Protein AF-X5Y548-F1 (afdb_monomer)

pLDDT: mean 88.18, std 12.48, range [36.88, 97.81]

Foldseek 3Di:
DQAAPVRCVVPPDDPVVSVLSNQQLVQVQVQVCVPPVDDDDSNQWDDDPVQQWIARVVVRAIWGWDWDDDVDTHIHTHGDPDPD

Solvent-accessible surface area (backbone atoms only — not comparable to full-atom values): 5067 Å² total; per-residue (Å²): 119,65,68,32,78,66,44,43,70,73,68,50,88,53,70,67,59,55,52,55,51,49,42,41,51,52,23,41,48,66,53,43,30,84,77,66,76,54,93,76,57,52,69,52,44,49,70,39,80,88,80,28,37,37,35,29,72,93,73,75,44,65,26,47,48,47,79,48,80,73,100,55,80,48,41,48,38,43,68,76,76,78,83,124

Nearest PDB structures (foldseek):
  4dxe-assembly1_B  TM=5.632E-01  e=4.139E-01  Staphylococcus aureus subsp. aureus COL
  4dxe-assembly2_E  TM=5.358E-01  e=6.080E-01  Staphylococcus aureus subsp. aureus COL

Mean predicted aligned error: 4.68 Å

Sequence (84 aa):
MIATPREQRMYGLRLLQRRDLFVLKEAVYKAYFPLYMAFLEFQDVEIDIHTRLGYVPRSNCTFLLELHTSDNVIGLAYSLPERM

Radius of gyration: 12.47 Å; Cα contacts (8 Å, |Δi|>4): 123; chains: 1; bounding box: 31×22×42 Å

Structure (mmCIF, N/CA/C/O backbone):
data_AF-X5Y548-F1
#
_entry.id   AF-X5Y548-F1
#
loop_
_atom_site.group_PDB
_atom_site.id
_atom_site.type_symbol
_atom_site.label_atom_id
_atom_site.label_alt_id
_atom_site.label_comp_id
_atom_site.label_asym_id
_atom_site.label_entity_id
_atom_site.label_seq_id
_atom_site.pdbx_PDB_ins_code
_atom_site.Cartn_x
_atom_site.Cartn_y
_atom_site.Cartn_z
_atom_site.occupancy
_atom_site.B_iso_or_equiv
_atom_site.auth_seq_id
_atom_site.auth_comp_id
_atom_site.auth_asym_id
_atom_site.auth_atom_id
_atom_site.pdbx_PDB_model_num
ATOM 1 N N . MET A 1 1 ? 7.246 -6.153 11.946 1.00 73.81 1 MET A N 1
ATOM 2 C CA . MET A 1 1 ? 6.410 -4.995 12.354 1.00 73.81 1 MET A CA 1
ATOM 3 C C . MET A 1 1 ? 5.804 -4.388 11.096 1.00 73.81 1 MET A C 1
ATOM 5 O O . MET A 1 1 ? 6.532 -4.271 10.122 1.00 73.81 1 MET A O 1
ATOM 9 N N . ILE A 1 2 ? 4.501 -4.083 11.074 1.00 84.75 2 ILE A N 1
ATOM 10 C CA . ILE A 1 2 ? 3.799 -3.675 9.836 1.00 84.75 2 ILE A CA 1
ATOM 11 C C . ILE A 1 2 ? 4.086 -2.211 9.483 1.00 84.75 2 ILE A C 1
ATOM 13 O O . ILE A 1 2 ? 4.440 -1.911 8.353 1.00 84.75 2 ILE A O 1
ATOM 17 N N . ALA A 1 3 ? 3.958 -1.305 10.453 1.00 87.00 3 ALA A N 1
ATOM 18 C CA . ALA A 1 3 ? 4.148 0.120 10.210 1.00 87.00 3 ALA A CA 1
ATOM 19 C C . ALA A 1 3 ? 5.638 0.492 10.138 1.00 87.00 3 ALA A C 1
ATOM 21 O O . ALA A 1 3 ? 6.418 0.062 10.998 1.00 87.00 3 ALA A O 1
ATOM 22 N N . THR A 1 4 ? 6.019 1.321 9.167 1.00 87.12 4 THR A N 1
ATOM 23 C CA . THR A 1 4 ? 7.337 1.970 9.109 1.00 87.12 4 THR A CA 1
ATOM 24 C C . THR A 1 4 ? 7.494 2.969 10.260 1.00 87.12 4 THR A C 1
ATOM 26 O O . THR A 1 4 ? 6.493 3.435 10.817 1.00 87.12 4 THR A O 1
ATOM 29 N N . PRO A 1 5 ? 8.722 3.376 10.634 1.00 88.62 5 PRO A N 1
ATOM 30 C CA . PRO A 1 5 ? 8.916 4.428 11.633 1.00 88.62 5 PRO A CA 1
ATOM 31 C C . PRO A 1 5 ? 8.193 5.739 11.281 1.00 88.62 5 PRO A C 1
ATOM 33 O O . PRO A 1 5 ? 7.754 6.461 12.176 1.00 88.62 5 PRO A O 1
ATOM 36 N N . ARG A 1 6 ? 8.046 6.049 9.984 1.00 86.75 6 ARG A N 1
ATOM 37 C CA . ARG A 1 6 ? 7.290 7.212 9.499 1.00 86.75 6 ARG A CA 1
ATOM 38 C C . ARG A 1 6 ? 5.794 7.051 9.770 1.00 86.75 6 ARG A C 1
ATOM 40 O O . ARG A 1 6 ? 5.198 7.930 10.388 1.00 86.75 6 ARG A O 1
ATOM 47 N N . GLU A 1 7 ? 5.214 5.920 9.384 1.00 87.38 7 GLU A N 1
ATOM 48 C CA . GLU A 1 7 ? 3.795 5.609 9.605 1.00 87.38 7 GLU A CA 1
ATOM 49 C C . GLU A 1 7 ? 3.449 5.554 11.099 1.00 87.38 7 GLU A C 1
ATOM 51 O O . GLU A 1 7 ? 2.397 6.037 11.511 1.00 87.38 7 GLU A O 1
ATOM 56 N N . GLN A 1 8 ? 4.351 5.032 11.936 1.00 86.38 8 GLN A N 1
ATOM 57 C CA . GLN A 1 8 ? 4.165 5.007 13.391 1.00 86.38 8 GLN A CA 1
ATOM 58 C C . GLN A 1 8 ? 4.051 6.410 13.986 1.00 86.38 8 GLN A C 1
ATOM 60 O O . GLN A 1 8 ? 3.208 6.631 14.854 1.00 86.38 8 GLN A O 1
ATOM 65 N N . ARG A 1 9 ? 4.873 7.356 13.512 1.00 85.44 9 ARG A N 1
ATOM 66 C CA . ARG A 1 9 ? 4.798 8.761 13.933 1.00 85.44 9 ARG A CA 1
ATOM 67 C C . ARG A 1 9 ? 3.526 9.443 13.434 1.00 85.44 9 ARG A C 1
ATOM 69 O O . ARG A 1 9 ? 2.957 10.237 14.171 1.00 85.44 9 ARG A O 1
ATOM 76 N N . MET A 1 10 ? 3.095 9.142 12.207 1.00 81.88 10 MET A N 1
ATOM 77 C CA . MET A 1 10 ? 1.920 9.774 11.596 1.00 81.88 10 MET A CA 1
ATOM 78 C C . MET A 1 10 ? 0.601 9.283 12.193 1.00 81.88 10 MET A C 1
ATOM 80 O O . MET A 1 10 ? -0.284 10.088 12.465 1.00 81.88 10 MET A O 1
ATOM 84 N N . TYR A 1 11 ? 0.460 7.974 12.396 1.00 78.25 11 TYR A N 1
ATOM 85 C CA . TYR A 1 11 ? -0.828 7.376 12.748 1.00 78.25 11 TYR A CA 1
ATOM 86 C C . TYR A 1 11 ? -0.931 7.011 14.234 1.00 78.25 11 TYR A C 1
ATOM 88 O O . TYR A 1 11 ? -2.013 7.067 14.809 1.00 78.25 11 TYR A O 1
ATOM 96 N N . GLY A 1 12 ? 0.183 6.754 14.921 1.00 67.69 12 GLY A N 1
ATOM 97 C CA . GLY A 1 12 ? 0.165 6.309 16.313 1.00 67.69 12 GLY A CA 1
ATOM 98 C C . GLY A 1 12 ? -0.273 4.844 16.465 1.00 67.69 12 GLY A C 1
ATOM 99 O O . GLY A 1 12 ? -0.504 4.120 15.500 1.00 67.69 12 GLY A O 1
ATOM 100 N N . LEU A 1 13 ? -0.339 4.353 17.707 1.00 62.81 13 LEU A N 1
ATOM 101 C CA . LEU A 1 13 ? -0.504 2.918 18.002 1.00 62.81 13 LEU A CA 1
ATOM 102 C C . LEU A 1 13 ? -1.959 2.411 17.957 1.00 62.81 13 LEU A C 1
ATOM 104 O O . LEU A 1 13 ? -2.199 1.269 18.358 1.00 62.81 13 LEU A O 1
ATOM 108 N N . ARG A 1 14 ? -2.942 3.215 17.522 1.00 64.69 14 ARG A N 1
ATOM 109 C CA . ARG A 1 14 ? -4.355 2.803 17.588 1.00 64.69 14 ARG A CA 1
ATOM 110 C C . ARG A 1 14 ? -4.589 1.565 16.712 1.00 64.69 14 ARG A C 1
ATOM 112 O O . ARG A 1 14 ? -4.198 1.511 15.549 1.00 64.69 14 ARG A O 1
ATOM 119 N N . LEU A 1 15 ? -5.251 0.561 17.288 1.00 58.12 15 LEU A N 1
ATOM 120 C CA . LEU A 1 15 ? -5.432 -0.770 16.691 1.00 58.12 15 LEU A CA 1
ATOM 121 C C . LEU A 1 15 ? -6.162 -0.756 15.337 1.00 58.12 15 LEU A C 1
ATOM 123 O O . LEU A 1 15 ? -5.864 -1.601 14.497 1.00 58.12 15 LEU A O 1
ATOM 127 N N . LEU A 1 16 ? -7.066 0.205 15.105 1.00 56.47 16 LEU A N 1
ATOM 128 C CA . LEU A 1 16 ? -7.788 0.343 13.833 1.00 56.47 16 LEU A CA 1
ATOM 129 C C . LEU A 1 16 ? -6.843 0.697 12.672 1.00 56.47 16 LEU A C 1
ATOM 131 O O . LEU A 1 16 ? -6.856 0.018 11.652 1.00 56.47 16 LEU A O 1
ATOM 135 N N . GLN A 1 17 ? -5.908 1.629 12.874 1.00 66.69 17 GLN A N 1
ATOM 136 C CA . GLN A 1 17 ? -4.962 2.036 11.825 1.00 66.69 17 GLN A CA 1
ATOM 137 C C . GLN A 1 17 ? -3.959 0.933 11.468 1.00 66.69 17 GLN A C 1
ATOM 139 O O . GLN A 1 17 ? -3.457 0.892 10.349 1.00 66.69 17 GLN A O 1
ATOM 144 N N . ARG A 1 18 ? -3.674 -0.002 12.388 1.00 77.38 18 ARG A N 1
ATOM 145 C CA . ARG A 1 18 ? -2.802 -1.148 12.079 1.00 77.38 18 ARG A CA 1
ATOM 146 C C . ARG A 1 18 ? -3.436 -2.106 11.073 1.00 77.38 18 ARG A C 1
ATOM 148 O O . ARG A 1 18 ? -2.704 -2.690 10.280 1.00 77.38 18 ARG A O 1
ATOM 155 N N . ARG A 1 19 ? -4.763 -2.275 11.111 1.00 87.81 19 ARG A N 1
ATOM 156 C CA . ARG A 1 19 ? -5.490 -3.107 10.140 1.00 87.81 19 ARG A CA 1
ATOM 157 C C . ARG A 1 19 ? -5.519 -2.435 8.774 1.00 87.81 19 ARG A C 1
ATOM 159 O O . ARG A 1 19 ? -5.160 -3.082 7.798 1.00 87.81 19 ARG A O 1
ATOM 166 N N . ASP A 1 20 ? -5.835 -1.145 8.729 1.00 90.25 20 ASP A N 1
ATOM 167 C CA . ASP A 1 20 ? -5.854 -0.369 7.484 1.00 90.25 20 ASP A CA 1
ATOM 168 C C . ASP A 1 20 ? -4.478 -0.375 6.802 1.00 90.25 20 ASP A C 1
ATOM 170 O O . ASP A 1 20 ? -4.368 -0.694 5.620 1.00 90.25 20 ASP A O 1
ATOM 174 N N . LEU A 1 21 ? -3.406 -0.127 7.567 1.00 92.06 21 LEU A N 1
ATOM 175 C CA . LEU A 1 21 ? -2.030 -0.182 7.062 1.00 92.06 21 LEU A CA 1
ATOM 176 C C . LEU A 1 21 ? -1.658 -1.564 6.530 1.00 92.06 21 LEU A C 1
ATOM 178 O O . LEU A 1 21 ? -1.029 -1.663 5.481 1.00 92.06 21 LEU A O 1
ATOM 182 N N . PHE A 1 22 ? -2.028 -2.629 7.242 1.00 93.38 22 PHE A N 1
ATOM 183 C CA . PHE A 1 22 ? -1.774 -3.992 6.782 1.00 93.38 22 PHE A CA 1
ATOM 184 C C . PHE A 1 22 ? -2.471 -4.264 5.448 1.00 93.38 22 PHE A C 1
ATOM 186 O O . PHE A 1 22 ? -1.824 -4.683 4.493 1.00 93.38 22 PHE A O 1
ATOM 193 N N . VAL A 1 23 ? -3.772 -3.974 5.368 1.00 95.50 23 VAL A N 1
ATOM 194 C CA . VAL A 1 23 ? -4.578 -4.228 4.170 1.00 95.50 23 VAL A CA 1
ATOM 195 C C . VAL A 1 23 ? -4.050 -3.437 2.971 1.00 95.50 23 VAL A C 1
ATOM 197 O O . VAL A 1 23 ? -3.923 -3.994 1.882 1.00 95.50 23 VAL A O 1
ATOM 200 N N . LEU A 1 24 ? -3.681 -2.168 3.164 1.00 96.25 24 LEU A N 1
ATOM 201 C CA . LEU A 1 24 ? -3.120 -1.341 2.095 1.00 96.25 24 LEU A CA 1
ATOM 202 C C . LEU A 1 24 ? -1.731 -1.816 1.649 1.00 96.25 24 LEU A C 1
ATOM 204 O O . LEU A 1 24 ? -1.465 -1.850 0.450 1.00 96.25 24 LEU A O 1
ATOM 208 N N . LYS A 1 25 ? -0.857 -2.244 2.570 1.00 96.75 25 LYS A N 1
ATOM 209 C CA . LYS A 1 25 ? 0.459 -2.803 2.204 1.00 96.75 25 LYS A CA 1
ATOM 210 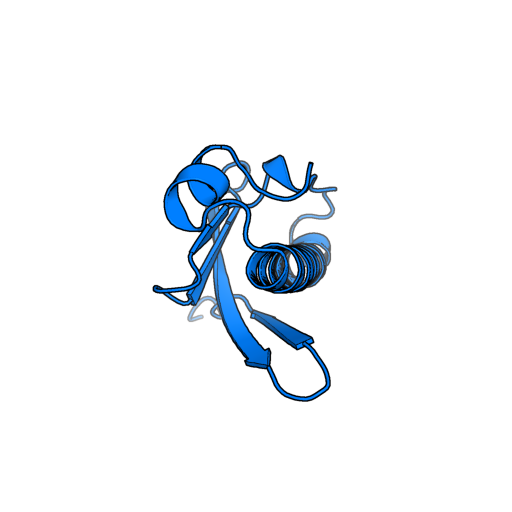C C . LYS A 1 25 ? 0.336 -4.107 1.422 1.00 96.75 25 LYS A C 1
ATOM 212 O O . LYS A 1 25 ? 1.042 -4.287 0.436 1.00 96.75 25 LYS A O 1
ATOM 217 N N . GLU A 1 26 ? -0.584 -4.985 1.815 1.00 97.56 26 GLU A N 1
ATOM 218 C CA . GLU A 1 26 ? -0.885 -6.213 1.071 1.00 97.56 26 GLU A CA 1
ATOM 219 C C . GLU A 1 26 ? -1.432 -5.915 -0.330 1.00 97.56 26 GLU A C 1
ATOM 221 O O . GLU A 1 26 ? -1.052 -6.576 -1.298 1.00 97.56 26 GLU A O 1
ATOM 226 N N . ALA A 1 27 ? -2.300 -4.906 -0.461 1.00 97.75 27 ALA A N 1
ATOM 227 C CA . ALA A 1 27 ? -2.797 -4.467 -1.761 1.00 97.75 27 ALA A CA 1
ATOM 228 C C . ALA A 1 27 ? -1.648 -3.968 -2.655 1.00 97.75 27 ALA A C 1
ATOM 230 O O . ALA A 1 27 ? -1.538 -4.406 -3.801 1.00 97.75 27 ALA A O 1
ATOM 231 N N . VAL A 1 28 ? -0.748 -3.132 -2.117 1.00 97.50 28 VAL A N 1
ATOM 232 C CA . VAL A 1 28 ? 0.447 -2.659 -2.838 1.00 97.50 28 VAL A CA 1
ATOM 233 C C . VAL A 1 28 ? 1.336 -3.825 -3.253 1.00 97.50 28 VAL A C 1
ATOM 235 O O . VAL A 1 28 ? 1.722 -3.896 -4.414 1.00 97.50 28 VAL A O 1
ATOM 238 N N . TYR A 1 29 ? 1.628 -4.770 -2.355 1.00 97.25 29 TYR A N 1
ATOM 239 C CA . TYR A 1 29 ? 2.448 -5.937 -2.684 1.00 97.25 29 TYR A CA 1
ATOM 240 C C . TYR A 1 29 ? 1.855 -6.750 -3.844 1.00 97.25 29 TYR A C 1
ATOM 242 O O . TYR A 1 29 ? 2.570 -7.100 -4.784 1.00 97.25 29 TYR A O 1
ATOM 250 N N . LYS A 1 30 ? 0.541 -6.998 -3.825 1.00 97.25 30 LYS A N 1
ATOM 251 C CA . LYS A 1 30 ? -0.154 -7.750 -4.882 1.00 97.25 30 LYS A CA 1
ATOM 252 C C . LYS A 1 30 ? -0.173 -7.018 -6.224 1.00 97.25 30 LYS A C 1
ATOM 254 O O . LYS A 1 30 ? -0.105 -7.679 -7.254 1.00 97.25 30 LYS A O 1
ATOM 259 N N . ALA A 1 31 ? -0.240 -5.687 -6.222 1.00 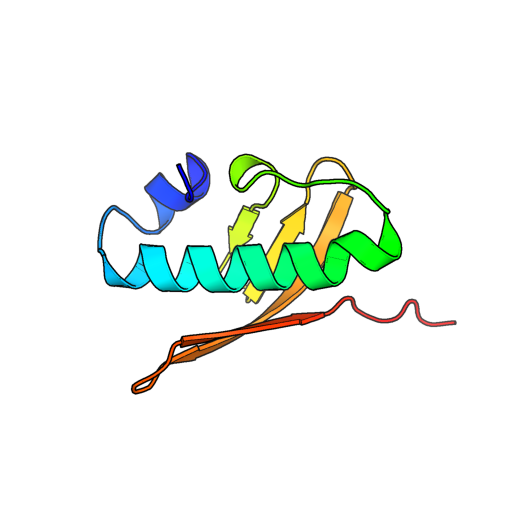96.19 31 ALA A N 1
ATOM 260 C CA . ALA A 1 31 ? -0.121 -4.879 -7.437 1.00 96.19 31 ALA A CA 1
ATOM 261 C C . ALA A 1 31 ? 1.334 -4.790 -7.939 1.00 96.19 31 ALA A C 1
ATOM 263 O O . ALA A 1 31 ? 1.585 -4.767 -9.141 1.00 96.19 31 ALA A O 1
ATOM 264 N N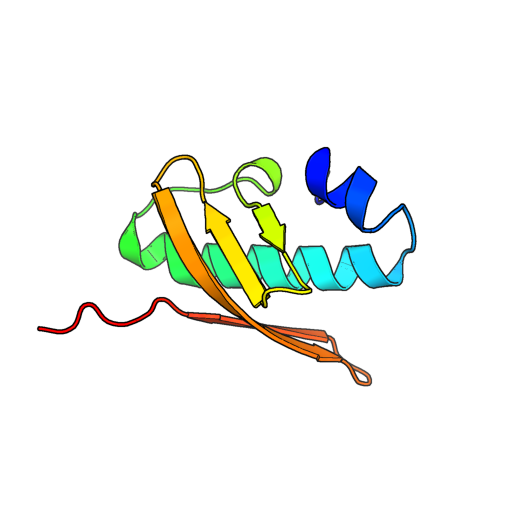 . TYR A 1 32 ? 2.298 -4.771 -7.020 1.00 96.00 32 TYR A N 1
ATOM 265 C CA . TYR A 1 32 ? 3.723 -4.639 -7.302 1.00 96.00 32 TYR A CA 1
ATOM 266 C C . TYR A 1 32 ? 4.351 -5.927 -7.845 1.00 96.00 32 TYR A C 1
ATOM 268 O O . TYR A 1 32 ? 5.109 -5.888 -8.815 1.00 96.00 32 TYR A O 1
ATOM 276 N N . PHE A 1 33 ? 4.067 -7.075 -7.225 1.00 95.88 33 PHE A N 1
ATOM 277 C CA . PHE A 1 33 ? 4.760 -8.329 -7.523 1.00 95.88 33 PHE A CA 1
ATOM 278 C C . PHE A 1 33 ? 4.686 -8.741 -9.005 1.00 95.88 33 PHE A C 1
ATOM 280 O O . PHE A 1 33 ? 5.729 -9.096 -9.552 1.00 95.88 33 PHE A O 1
ATOM 287 N N . PRO A 1 34 ? 3.537 -8.637 -9.703 1.00 94.44 34 PRO A N 1
ATOM 288 C CA . PRO A 1 34 ? 3.463 -8.951 -11.130 1.00 94.44 34 PRO A CA 1
ATOM 289 C C . PRO A 1 34 ? 4.336 -8.054 -12.019 1.00 94.44 34 PRO A C 1
ATOM 291 O O . PRO A 1 34 ? 4.738 -8.488 -13.093 1.00 94.44 34 PRO A O 1
ATOM 294 N N . LEU A 1 35 ? 4.630 -6.820 -11.591 1.00 92.69 35 LEU A N 1
ATOM 295 C CA . LEU A 1 35 ? 5.391 -5.840 -12.376 1.00 92.69 35 LEU A CA 1
ATOM 296 C C . LEU A 1 35 ? 6.906 -5.992 -12.199 1.00 92.69 35 LEU A C 1
ATOM 298 O O . LEU A 1 35 ? 7.662 -5.798 -13.145 1.00 92.69 35 LEU A O 1
ATOM 302 N N . TYR A 1 36 ? 7.353 -6.337 -10.989 1.00 93.88 36 TYR A N 1
ATOM 303 C CA . TYR A 1 36 ? 8.777 -6.326 -10.630 1.00 93.88 36 TYR A CA 1
ATOM 304 C C . TYR A 1 36 ? 9.332 -7.700 -10.232 1.00 93.88 36 TYR A C 1
ATOM 306 O O . TYR A 1 36 ? 10.536 -7.828 -10.025 1.00 93.88 36 TYR A O 1
ATOM 314 N N . MET A 1 37 ? 8.471 -8.713 -10.075 1.00 94.06 37 MET A N 1
ATOM 315 C CA . MET A 1 37 ? 8.808 -10.081 -9.646 1.00 94.06 37 MET A CA 1
ATOM 316 C C . MET A 1 37 ? 9.720 -10.141 -8.411 1.00 94.06 37 MET A C 1
ATOM 318 O O . MET A 1 37 ? 10.569 -11.022 -8.279 1.00 94.06 37 MET A O 1
ATOM 322 N N . ALA A 1 38 ? 9.548 -9.192 -7.490 1.00 94.75 38 ALA A N 1
ATOM 323 C CA . ALA A 1 38 ? 10.384 -9.050 -6.310 1.00 94.75 38 ALA A CA 1
ATOM 324 C C . ALA A 1 38 ? 9.535 -9.059 -5.039 1.00 94.75 38 ALA A C 1
ATOM 326 O O . ALA A 1 38 ? 8.470 -8.445 -4.971 1.00 94.75 38 ALA A O 1
ATOM 327 N N . PHE A 1 39 ? 10.024 -9.754 -4.015 1.00 95.31 39 PHE A N 1
ATOM 328 C CA . PHE A 1 39 ? 9.395 -9.756 -2.701 1.00 95.31 39 PHE A CA 1
ATOM 329 C C . PHE A 1 39 ? 9.574 -8.396 -2.011 1.00 95.31 39 PHE A C 1
ATOM 331 O O . PHE A 1 39 ? 10.657 -7.807 -2.100 1.00 95.31 39 PHE A O 1
ATOM 338 N N . LEU A 1 40 ? 8.524 -7.925 -1.331 1.00 95.38 40 LEU A N 1
ATOM 339 C CA . LEU A 1 40 ? 8.542 -6.729 -0.490 1.00 95.38 40 LEU A CA 1
ATOM 340 C C . LEU A 1 40 ? 8.219 -7.116 0.948 1.00 95.38 40 LEU A C 1
ATOM 342 O O . LEU A 1 40 ? 7.226 -7.797 1.204 1.00 95.38 40 LEU A O 1
ATOM 346 N N . GLU A 1 41 ? 9.016 -6.625 1.887 1.00 95.44 41 GLU A N 1
ATOM 347 C CA . GLU A 1 41 ? 8.631 -6.609 3.292 1.00 95.44 41 GLU A CA 1
ATOM 348 C C . GLU A 1 41 ? 7.715 -5.415 3.592 1.00 95.44 41 GLU A C 1
ATOM 350 O O . GLU A 1 41 ? 7.697 -4.415 2.877 1.00 95.44 41 GLU A O 1
ATOM 355 N N . PHE A 1 42 ? 6.988 -5.452 4.714 1.00 94.25 42 PHE A N 1
ATOM 356 C CA . PHE A 1 42 ? 6.143 -4.319 5.122 1.00 94.25 42 PHE A CA 1
ATOM 357 C C . PHE A 1 42 ? 6.911 -3.003 5.299 1.00 94.25 42 PHE A C 1
ATOM 359 O O . PHE A 1 42 ? 6.320 -1.929 5.185 1.00 94.25 42 PHE A O 1
ATOM 366 N N . GLN A 1 43 ? 8.206 -3.085 5.612 1.00 93.75 43 GLN A N 1
ATOM 367 C CA . GLN A 1 43 ? 9.073 -1.920 5.776 1.00 93.75 43 GLN A CA 1
ATOM 368 C C . GLN A 1 43 ? 9.511 -1.315 4.434 1.00 93.75 43 GLN A C 1
ATOM 370 O O . GLN A 1 43 ? 9.918 -0.159 4.409 1.00 93.75 43 GLN A O 1
ATOM 375 N N . ASP A 1 44 ? 9.368 -2.057 3.332 1.00 95.62 44 ASP A N 1
ATOM 376 C CA . ASP A 1 44 ? 9.714 -1.599 1.981 1.00 95.62 44 ASP A CA 1
ATOM 377 C C . ASP A 1 44 ? 8.604 -0.764 1.329 1.00 95.62 44 ASP A C 1
ATOM 379 O O . ASP A 1 44 ? 8.770 -0.273 0.213 1.00 95.62 44 ASP A O 1
ATOM 383 N N . VAL A 1 45 ? 7.456 -0.633 1.993 1.00 95.88 45 VAL A N 1
ATOM 384 C CA . VAL A 1 45 ? 6.291 0.096 1.492 1.00 95.88 45 VAL A CA 1
ATOM 385 C C . VAL A 1 45 ? 5.965 1.217 2.461 1.00 95.88 45 VAL A C 1
ATOM 387 O O . VAL A 1 45 ? 5.813 0.968 3.652 1.00 95.88 45 VAL A O 1
ATOM 390 N N . GLU A 1 46 ? 5.790 2.433 1.965 1.00 95.31 46 GLU A N 1
ATOM 391 C CA . GLU A 1 46 ? 5.253 3.552 2.735 1.00 95.31 46 GLU A CA 1
ATOM 392 C C . GLU A 1 46 ? 3.827 3.859 2.283 1.00 95.31 46 GLU A C 1
ATOM 394 O O . GLU A 1 46 ? 3.569 4.056 1.099 1.00 95.31 46 GLU A O 1
ATOM 399 N N . ILE A 1 47 ? 2.896 3.911 3.228 1.00 94.81 47 ILE A N 1
ATOM 400 C CA . ILE A 1 47 ? 1.495 4.244 2.995 1.00 94.81 47 ILE A CA 1
ATOM 401 C C . ILE A 1 47 ? 1.213 5.633 3.553 1.00 94.81 47 ILE A C 1
ATOM 403 O O . ILE A 1 47 ? 1.385 5.887 4.747 1.00 94.81 47 ILE A O 1
ATOM 407 N N . ASP A 1 48 ? 0.699 6.505 2.693 1.00 92.31 48 ASP A N 1
ATOM 408 C CA . ASP A 1 48 ? 0.056 7.746 3.089 1.00 92.31 48 ASP A CA 1
ATOM 409 C C . ASP A 1 48 ? -1.449 7.656 2.810 1.00 92.31 48 ASP A C 1
ATOM 411 O O . ASP A 1 48 ? -1.930 7.808 1.686 1.00 92.31 48 ASP A O 1
ATOM 415 N N . ILE A 1 49 ? -2.207 7.401 3.874 1.00 89.38 49 ILE A N 1
ATOM 416 C CA . ILE A 1 49 ? -3.668 7.275 3.852 1.00 89.38 49 ILE A CA 1
ATOM 417 C C . ILE A 1 49 ? -4.335 8.604 3.457 1.00 89.38 49 ILE A C 1
ATOM 419 O O . ILE A 1 49 ? -5.398 8.593 2.838 1.00 89.38 49 ILE A O 1
ATOM 423 N N . HIS A 1 50 ? -3.731 9.753 3.789 1.00 88.31 50 HIS A N 1
ATOM 424 C CA . HIS A 1 50 ? -4.333 11.061 3.519 1.00 88.31 50 HIS A CA 1
ATOM 425 C C . HIS A 1 50 ? -4.243 11.423 2.041 1.00 88.31 50 HIS A C 1
ATOM 427 O O . HIS A 1 50 ? -5.226 11.878 1.460 1.00 88.31 50 HIS A O 1
ATOM 433 N N . THR A 1 51 ? -3.077 11.197 1.436 1.00 92.62 51 THR A N 1
ATOM 434 C CA . THR A 1 51 ? -2.870 11.429 -0.000 1.00 92.62 51 THR A CA 1
ATOM 435 C C . THR A 1 51 ? -3.314 10.251 -0.861 1.00 92.62 51 THR A C 1
ATOM 437 O O . THR A 1 51 ? -3.394 10.394 -2.078 1.00 92.62 51 THR A O 1
ATOM 440 N N . ARG A 1 52 ? -3.674 9.120 -0.236 1.00 95.06 52 ARG A N 1
ATOM 441 C CA . ARG A 1 52 ? -4.075 7.869 -0.893 1.00 95.06 52 ARG A CA 1
ATOM 442 C C . ARG A 1 52 ? -2.981 7.315 -1.802 1.00 95.06 52 ARG A C 1
ATOM 444 O O . ARG A 1 52 ? -3.257 6.847 -2.906 1.00 95.06 52 ARG A O 1
ATOM 451 N N . LEU A 1 53 ? -1.741 7.369 -1.327 1.00 96.19 53 LEU A N 1
ATOM 452 C CA . LEU A 1 53 ? -0.572 6.909 -2.067 1.00 96.19 53 LEU A CA 1
ATOM 453 C C . LEU A 1 53 ? 0.161 5.809 -1.305 1.00 96.19 53 LEU A C 1
ATOM 455 O O . LEU A 1 53 ? 0.410 5.917 -0.104 1.00 96.19 53 LEU A O 1
ATOM 459 N N . GLY A 1 54 ? 0.525 4.756 -2.031 1.00 96.50 54 GLY A N 1
ATOM 460 C CA . GLY A 1 54 ? 1.469 3.738 -1.592 1.00 96.50 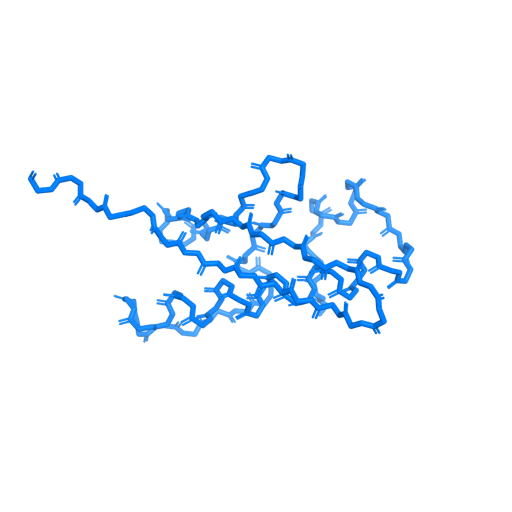54 GLY A CA 1
ATOM 461 C C . GLY A 1 54 ? 2.765 3.895 -2.370 1.00 96.50 54 GLY A C 1
ATOM 462 O O . GLY A 1 54 ? 2.743 3.858 -3.596 1.00 96.50 54 GLY A O 1
ATOM 463 N N . TYR A 1 55 ? 3.883 4.077 -1.681 1.00 96.56 55 TYR A N 1
ATOM 464 C CA . TYR A 1 55 ? 5.191 4.299 -2.286 1.00 96.56 55 TYR A CA 1
ATOM 465 C C . TYR A 1 55 ? 6.144 3.152 -1.956 1.00 96.56 55 TYR A C 1
ATOM 467 O O . TYR A 1 55 ? 6.223 2.717 -0.808 1.00 96.56 55 TYR A O 1
ATOM 475 N N . VAL A 1 56 ? 6.881 2.671 -2.957 1.00 96.31 56 VAL A N 1
ATOM 476 C CA . VAL A 1 56 ? 7.900 1.623 -2.809 1.00 96.31 56 VAL A CA 1
ATOM 477 C C . VAL A 1 56 ? 9.270 2.233 -3.134 1.00 96.31 56 VAL A C 1
ATOM 479 O O . VAL A 1 56 ? 9.643 2.299 -4.311 1.00 96.31 56 VAL A O 1
ATOM 482 N N . PRO A 1 57 ? 10.052 2.680 -2.125 1.00 94.06 57 PRO A N 1
ATOM 483 C CA . PRO A 1 57 ? 11.278 3.448 -2.349 1.00 94.06 57 PRO A CA 1
ATOM 484 C C . PRO A 1 57 ? 12.315 2.726 -3.206 1.00 94.06 57 PRO A C 1
ATOM 486 O O . PRO A 1 57 ? 12.930 3.328 -4.081 1.00 94.06 57 PRO A O 1
ATOM 489 N N . ARG A 1 58 ? 12.476 1.415 -2.995 1.00 92.12 58 ARG A N 1
ATOM 490 C CA . ARG A 1 58 ? 13.470 0.590 -3.701 1.00 92.12 58 ARG A CA 1
ATOM 491 C C . ARG A 1 58 ? 13.281 0.521 -5.217 1.00 92.12 58 ARG A C 1
ATOM 493 O O . ARG A 1 58 ? 14.248 0.258 -5.921 1.00 92.12 58 ARG A O 1
ATOM 500 N N . SER A 1 59 ? 12.063 0.751 -5.701 1.00 91.69 59 SER A N 1
ATOM 501 C CA . SER A 1 59 ? 11.727 0.700 -7.129 1.00 91.69 59 SER A CA 1
ATOM 502 C C . SER A 1 59 ? 11.225 2.043 -7.653 1.00 91.69 59 SER A C 1
ATOM 504 O O . SER A 1 59 ? 10.839 2.133 -8.814 1.00 91.69 59 SER A O 1
ATOM 506 N N . ASN A 1 60 ? 11.230 3.076 -6.800 1.00 92.44 60 ASN A N 1
ATOM 507 C CA . ASN A 1 60 ? 10.736 4.418 -7.089 1.00 92.44 60 ASN A CA 1
ATOM 508 C C . ASN A 1 60 ? 9.358 4.416 -7.779 1.00 92.44 60 ASN A C 1
ATOM 510 O O . ASN A 1 60 ? 9.143 5.120 -8.766 1.00 92.44 60 ASN A O 1
ATOM 514 N N . CYS A 1 61 ? 8.434 3.585 -7.290 1.00 92.81 61 CYS A N 1
ATOM 515 C CA . CYS A 1 61 ? 7.100 3.462 -7.866 1.00 92.81 61 CYS A CA 1
ATOM 516 C C . CYS A 1 61 ? 6.009 3.796 -6.851 1.00 92.81 61 CYS A C 1
ATOM 518 O O . CYS A 1 61 ? 6.157 3.586 -5.643 1.00 92.81 61 CYS A O 1
ATOM 520 N N . THR A 1 62 ? 4.912 4.333 -7.379 1.00 95.94 62 THR A N 1
ATOM 521 C CA . THR A 1 62 ? 3.777 4.825 -6.602 1.00 95.94 62 THR A CA 1
AT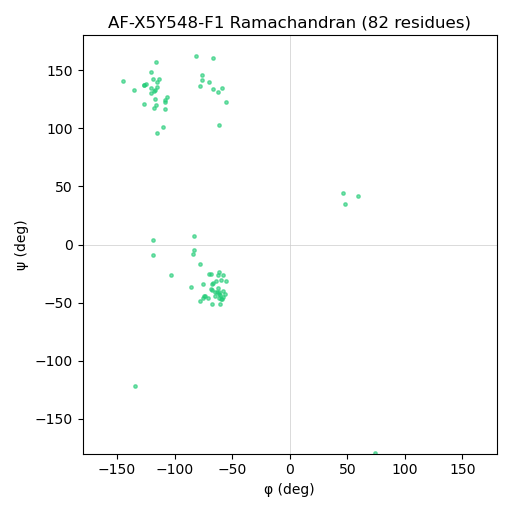OM 522 C C . THR A 1 62 ? 2.495 4.177 -7.103 1.00 95.94 62 THR A C 1
ATOM 524 O O . THR A 1 62 ? 2.257 4.089 -8.307 1.00 95.94 62 THR A O 1
ATOM 527 N N . PHE A 1 63 ? 1.651 3.770 -6.164 1.00 96.88 63 PHE A N 1
ATOM 528 C CA . PHE A 1 63 ? 0.327 3.214 -6.393 1.00 96.88 63 PHE A CA 1
ATOM 529 C C . PHE A 1 63 ? -0.725 4.155 -5.813 1.00 96.88 63 PHE A C 1
ATOM 531 O O . PHE A 1 63 ? -0.545 4.706 -4.724 1.00 96.88 63 PHE A O 1
ATOM 538 N N . LEU A 1 64 ? -1.831 4.315 -6.534 1.00 97.56 64 LEU A N 1
ATOM 539 C CA . LEU A 1 64 ? -3.039 4.937 -6.006 1.00 97.56 64 LEU A CA 1
ATOM 540 C C . LEU A 1 64 ? -3.758 3.941 -5.103 1.00 97.56 64 LEU A C 1
ATOM 542 O O . LEU A 1 64 ? -3.785 2.745 -5.399 1.00 97.56 64 LEU A O 1
ATOM 546 N N . LEU A 1 65 ? -4.322 4.443 -4.007 1.00 97.19 65 LEU A N 1
ATOM 547 C CA . LEU A 1 65 ? -4.967 3.632 -2.983 1.00 97.19 65 LEU A CA 1
ATOM 548 C C . LEU A 1 65 ? -6.446 3.979 -2.827 1.00 97.19 65 LEU A C 1
ATOM 550 O O . LEU A 1 65 ? -6.841 5.145 -2.806 1.00 97.19 65 LEU A O 1
ATOM 554 N N . GLU A 1 66 ? -7.255 2.956 -2.585 1.00 96.81 66 GLU A N 1
ATOM 555 C CA . GLU A 1 66 ? -8.611 3.117 -2.064 1.00 96.81 66 GLU A CA 1
ATOM 556 C C . GLU A 1 66 ? -8.779 2.254 -0.820 1.00 96.81 66 GLU A C 1
ATOM 558 O O . GLU A 1 66 ? -8.322 1.111 -0.774 1.00 96.81 66 GLU A O 1
ATOM 563 N N . LEU A 1 67 ? -9.417 2.823 0.201 1.00 93.88 67 LEU A N 1
ATOM 564 C CA . LEU A 1 67 ? -9.700 2.155 1.462 1.00 93.88 67 LEU A CA 1
ATOM 565 C C . LEU A 1 67 ? -11.194 2.270 1.744 1.00 93.88 67 LEU A C 1
ATOM 567 O O . LEU A 1 67 ? -11.722 3.375 1.881 1.00 93.88 67 LEU A O 1
ATOM 571 N N . HIS A 1 68 ? -11.855 1.126 1.867 1.00 93.31 68 HIS A N 1
ATOM 572 C CA . HIS A 1 68 ? -13.255 1.038 2.258 1.00 93.31 68 HIS A CA 1
ATOM 573 C C . HIS A 1 68 ? -13.353 0.305 3.592 1.00 93.31 68 HIS A C 1
ATOM 575 O O . HIS A 1 68 ? -12.937 -0.849 3.709 1.00 93.31 68 HIS A O 1
ATOM 581 N N . THR A 1 69 ? -13.902 0.990 4.593 1.00 88.00 69 THR A N 1
ATOM 582 C CA . THR A 1 69 ? -14.094 0.463 5.945 1.00 88.00 69 THR A CA 1
ATOM 583 C C . THR A 1 69 ? -15.584 0.425 6.281 1.00 88.00 69 THR A C 1
ATOM 585 O O . THR A 1 69 ? -16.264 1.450 6.313 1.00 88.00 69 THR A O 1
ATOM 588 N N . SER A 1 70 ? -16.102 -0.779 6.516 1.00 85.25 70 SER A N 1
ATOM 589 C CA . SER A 1 70 ? -17.412 -1.021 7.131 1.00 85.25 70 SER A CA 1
ATOM 590 C C . SER A 1 70 ? -17.252 -2.118 8.192 1.00 85.25 70 SER A C 1
ATOM 592 O O . SER A 1 70 ? -16.401 -1.981 9.070 1.00 85.25 70 SER A O 1
ATOM 594 N N . ASP A 1 71 ? -17.981 -3.228 8.086 1.00 87.81 71 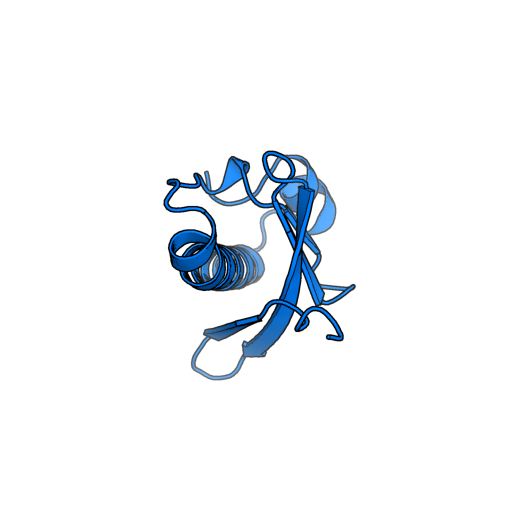ASP A N 1
ATOM 595 C CA . ASP A 1 71 ? -17.731 -4.448 8.863 1.00 87.81 71 ASP A CA 1
ATOM 596 C C . ASP A 1 71 ? -16.440 -5.155 8.413 1.00 87.81 71 ASP A C 1
ATOM 598 O O . ASP A 1 71 ? -15.794 -5.859 9.189 1.00 87.81 71 ASP A O 1
ATOM 602 N N . ASN A 1 72 ? -16.042 -4.930 7.156 1.00 89.00 72 ASN A N 1
ATOM 603 C CA . ASN A 1 72 ? -14.806 -5.424 6.559 1.00 89.00 72 ASN A CA 1
ATOM 604 C C . ASN A 1 72 ? -13.881 -4.259 6.180 1.00 89.00 72 ASN A C 1
ATOM 606 O O . ASN A 1 72 ? -14.335 -3.138 5.943 1.00 89.00 72 ASN A O 1
ATOM 610 N N . VAL A 1 73 ? -12.581 -4.547 6.083 1.00 91.62 73 VAL A N 1
ATOM 611 C CA . VAL A 1 73 ? -11.569 -3.604 5.586 1.00 91.62 73 VAL A CA 1
ATOM 612 C C . VAL A 1 73 ? -11.110 -4.076 4.214 1.00 91.62 73 VAL A C 1
ATOM 614 O O . VAL A 1 73 ? -10.542 -5.161 4.089 1.00 91.62 73 VAL A O 1
ATOM 617 N N . ILE A 1 74 ? -11.365 -3.267 3.190 1.00 95.00 74 ILE A N 1
ATOM 618 C CA . ILE A 1 74 ? -10.994 -3.553 1.803 1.00 95.00 74 ILE A CA 1
ATOM 619 C C . ILE A 1 74 ? -10.013 -2.479 1.344 1.00 95.00 74 ILE A C 1
ATOM 621 O O . ILE A 1 74 ? -10.315 -1.290 1.429 1.00 95.00 74 ILE A O 1
ATOM 625 N N . GLY A 1 75 ? -8.850 -2.907 0.855 1.00 96.50 75 GLY A N 1
ATOM 626 C CA . GLY A 1 75 ? -7.845 -2.037 0.254 1.00 96.50 75 GLY A CA 1
ATOM 627 C C . GLY A 1 75 ? -7.625 -2.396 -1.205 1.00 96.50 75 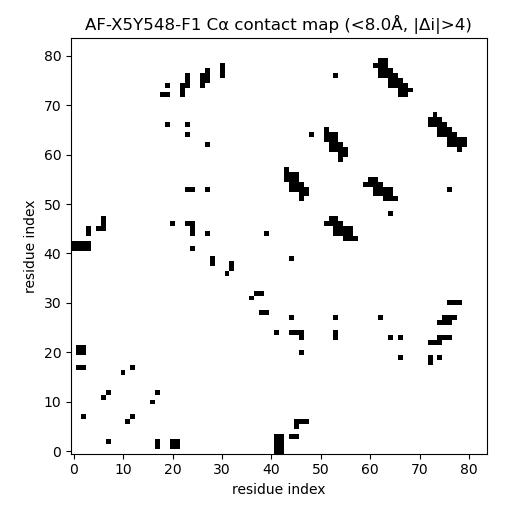GLY A C 1
ATOM 628 O O . GLY A 1 75 ? -7.454 -3.570 -1.536 1.00 96.50 75 GLY A O 1
ATOM 629 N N . LEU A 1 76 ? -7.610 -1.379 -2.058 1.00 97.69 76 LEU A N 1
ATOM 630 C CA . LEU A 1 76 ? -7.237 -1.485 -3.462 1.00 97.69 76 LEU A CA 1
ATOM 631 C C . LEU A 1 76 ? -5.948 -0.701 -3.687 1.00 97.69 76 LEU A C 1
ATOM 633 O O . LEU A 1 76 ? -5.756 0.365 -3.101 1.00 97.69 76 LEU A O 1
ATOM 637 N N . ALA A 1 77 ? -5.084 -1.232 -4.547 1.00 97.81 77 ALA A N 1
ATOM 638 C CA . ALA A 1 77 ? -3.894 -0.549 -5.027 1.00 97.81 77 ALA A CA 1
ATOM 639 C C . ALA A 1 77 ? -3.785 -0.744 -6.537 1.00 97.81 77 ALA A C 1
ATOM 641 O O . ALA A 1 77 ? -3.931 -1.865 -7.029 1.00 97.81 77 ALA A O 1
ATOM 642 N N . TYR A 1 78 ? -3.534 0.334 -7.269 1.00 95.12 78 TYR A N 1
ATOM 643 C CA . TYR A 1 78 ? -3.394 0.290 -8.720 1.00 95.12 78 TYR A CA 1
ATOM 644 C C . TYR A 1 78 ? -2.339 1.286 -9.192 1.00 95.12 78 TYR A C 1
ATOM 646 O O . TYR A 1 78 ? -2.204 2.387 -8.653 1.00 95.12 78 TYR A O 1
ATOM 654 N N . SER A 1 79 ? -1.551 0.877 -10.184 1.00 88.75 79 SER A N 1
ATOM 655 C CA . SER A 1 79 ? -0.654 1.785 -10.887 1.00 88.75 79 SER A CA 1
ATOM 656 C C . SER A 1 79 ? -1.470 2.644 -11.848 1.00 88.75 79 SER A C 1
ATOM 658 O O . SER A 1 79 ? -2.466 2.198 -12.423 1.00 88.75 79 SER A O 1
ATOM 660 N N . LEU A 1 80 ? -1.052 3.893 -12.038 1.00 74.19 80 LEU A N 1
ATOM 661 C CA . LEU A 1 80 ? -1.528 4.651 -13.186 1.00 74.19 80 LEU A CA 1
ATOM 662 C C . LEU A 1 80 ? -0.970 3.980 -14.449 1.00 74.19 80 LEU A C 1
ATOM 664 O O . LEU A 1 80 ? 0.221 3.657 -14.468 1.00 74.19 80 LEU A O 1
ATOM 668 N N . PRO A 1 81 ? -1.788 3.756 -15.490 1.00 64.50 81 PRO A N 1
ATOM 669 C CA . PRO A 1 81 ? -1.249 3.326 -16.767 1.00 64.50 81 PRO A CA 1
ATOM 670 C C . PRO A 1 81 ? -0.253 4.383 -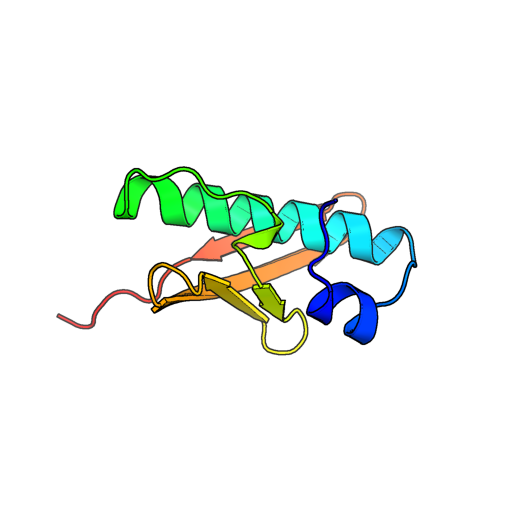17.250 1.00 64.50 81 PRO A C 1
ATOM 672 O O . PRO A 1 81 ? -0.545 5.583 -17.187 1.00 64.50 81 PRO A O 1
ATOM 675 N N . GLU A 1 82 ? 0.913 3.952 -17.737 1.00 60.25 82 GLU A N 1
ATOM 676 C CA . GLU A 1 82 ? 1.729 4.827 -18.572 1.00 60.25 82 GLU A CA 1
ATOM 677 C C . GLU A 1 82 ? 0.833 5.278 -19.729 1.00 60.25 82 GLU A C 1
ATOM 679 O O . GLU A 1 82 ? 0.227 4.452 -20.417 1.00 60.25 82 GLU A O 1
ATOM 684 N N . ARG A 1 83 ? 0.658 6.594 -19.893 1.00 46.69 83 ARG A N 1
ATOM 685 C CA . ARG A 1 83 ? 0.036 7.122 -21.106 1.00 46.69 83 ARG A CA 1
ATOM 686 C C . ARG A 1 83 ? 0.949 6.716 -22.263 1.00 46.69 83 ARG A C 1
ATOM 688 O O . ARG A 1 83 ? 2.015 7.310 -22.403 1.00 46.69 83 ARG A O 1
ATOM 695 N N . MET A 1 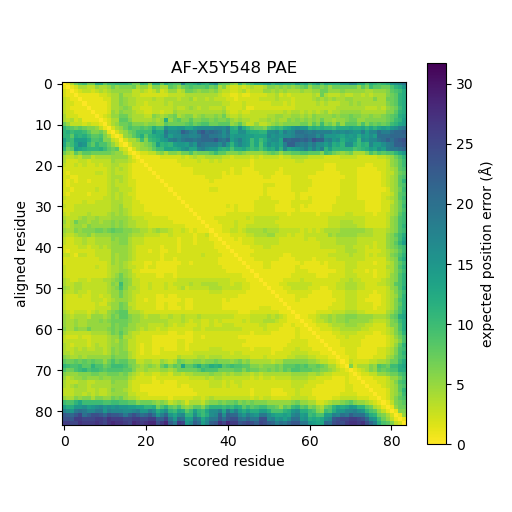84 ? 0.550 5.683 -23.007 1.00 36.88 84 MET A N 1
ATOM 696 C CA . MET A 1 84 ? 1.085 5.394 -24.340 1.00 36.88 84 MET A CA 1
ATOM 697 C C . MET A 1 84 ? 0.903 6.605 -25.253 1.00 36.88 84 MET A C 1
ATOM 699 O O . MET A 1 84 ? -0.154 7.272 -25.139 1.00 36.88 84 MET A O 1
#

Secondary structure (DSSP, 8-state):
--S-HHHHHHH-S-HHHHHHHHHHHHHHHHHHHHHH-----GGG-EEETTTTEEEEGGGTEEEEEEEEESSSEEEEEEPPPP--